Protein AF-A0A2G6GEL9-F1 (afdb_monomer_lite)

Structure (mmCIF, N/CA/C/O backbone):
data_AF-A0A2G6GEL9-F1
#
_entry.id   AF-A0A2G6GEL9-F1
#
loop_
_atom_site.group_PDB
_atom_site.id
_atom_site.type_symbol
_atom_site.label_atom_id
_atom_site.label_alt_id
_atom_site.label_comp_id
_atom_site.label_asym_id
_atom_site.label_entity_id
_atom_site.label_seq_id
_atom_site.pdbx_PDB_ins_code
_atom_site.Cartn_x
_atom_site.Cartn_y
_atom_site.Cartn_z
_atom_site.occupancy
_atom_site.B_iso_or_equiv
_atom_site.auth_seq_id
_atom_site.auth_comp_id
_atom_site.auth_asym_id
_atom_site.auth_atom_id
_atom_site.pdbx_PDB_model_num
ATOM 1 N N . MET A 1 1 ? 0.783 -5.030 4.599 1.00 90.50 1 MET A N 1
ATOM 2 C CA . MET A 1 1 ? 1.091 -6.292 3.904 1.00 90.50 1 MET A CA 1
ATOM 3 C C . MET A 1 1 ? 2.587 -6.559 4.008 1.00 90.50 1 MET A C 1
ATOM 5 O O . MET A 1 1 ? 3.362 -5.620 3.886 1.00 90.50 1 MET A O 1
ATOM 9 N N . HIS A 1 2 ? 3.000 -7.787 4.315 1.00 92.38 2 HIS A N 1
ATOM 10 C CA . HIS A 1 2 ? 4.405 -8.181 4.356 1.00 92.38 2 HIS A CA 1
ATOM 11 C C . HIS A 1 2 ? 4.860 -8.622 2.959 1.00 92.38 2 HIS A C 1
ATOM 13 O O . HIS A 1 2 ? 4.486 -9.697 2.484 1.00 92.38 2 HIS A O 1
ATOM 19 N N . HIS A 1 3 ? 5.639 -7.770 2.294 1.00 90.38 3 HIS A N 1
ATOM 20 C CA . HIS A 1 3 ? 6.020 -7.920 0.894 1.00 90.38 3 HIS A CA 1
ATOM 21 C C . HIS A 1 3 ? 7.171 -8.913 0.744 1.00 90.38 3 HIS A C 1
ATOM 23 O O . HIS A 1 3 ? 8.296 -8.650 1.168 1.00 90.38 3 HIS A O 1
ATOM 29 N N . LYS A 1 4 ? 6.933 -10.032 0.060 1.00 87.94 4 LYS A N 1
ATOM 30 C CA . LYS A 1 4 ? 7.842 -11.185 0.016 1.00 87.94 4 LYS A CA 1
ATOM 31 C C . LYS A 1 4 ? 9.230 -10.882 -0.530 1.00 87.94 4 LYS A C 1
ATOM 33 O O . LYS A 1 4 ? 10.222 -11.341 0.020 1.00 87.94 4 LYS A O 1
ATOM 38 N N . LYS A 1 5 ? 9.321 -10.113 -1.619 1.00 85.38 5 LYS A N 1
ATOM 39 C CA . LYS A 1 5 ? 10.616 -9.787 -2.254 1.00 85.38 5 LYS A CA 1
ATOM 40 C C . LYS A 1 5 ? 11.440 -8.788 -1.438 1.00 85.38 5 LYS A C 1
ATOM 42 O O . LYS A 1 5 ? 12.660 -8.779 -1.554 1.00 85.38 5 LYS A O 1
ATOM 47 N N . LEU A 1 6 ? 10.771 -7.908 -0.697 1.00 86.94 6 LEU A N 1
ATOM 48 C CA . LEU A 1 6 ? 11.419 -6.804 0.015 1.00 86.94 6 LEU A CA 1
ATOM 49 C C . LEU A 1 6 ? 11.636 -7.133 1.490 1.00 86.94 6 LEU A C 1
ATOM 51 O O . LEU A 1 6 ? 12.465 -6.476 2.108 1.00 86.94 6 LEU A O 1
ATOM 55 N N . ASP A 1 7 ? 10.916 -8.134 2.005 1.00 90.56 7 ASP A N 1
ATOM 56 C CA . ASP A 1 7 ? 10.889 -8.544 3.408 1.00 90.56 7 ASP A CA 1
ATOM 57 C C . ASP A 1 7 ? 10.554 -7.366 4.335 1.00 90.56 7 ASP A C 1
ATOM 59 O O . ASP A 1 7 ? 11.249 -7.058 5.301 1.00 90.56 7 ASP A O 1
ATOM 63 N N . LYS A 1 8 ? 9.513 -6.619 3.943 1.00 92.00 8 LYS A N 1
ATOM 64 C CA . LYS A 1 8 ? 9.096 -5.359 4.570 1.00 92.00 8 LYS A CA 1
ATOM 65 C C . LYS A 1 8 ? 7.589 -5.260 4.682 1.00 92.00 8 LYS A C 1
ATOM 67 O O . LYS A 1 8 ? 6.856 -5.776 3.839 1.00 92.00 8 LYS A O 1
ATOM 72 N N . TRP A 1 9 ? 7.128 -4.539 5.696 1.00 93.75 9 TRP A N 1
ATOM 73 C CA . TRP A 1 9 ? 5.719 -4.203 5.859 1.00 93.75 9 TRP A CA 1
ATOM 74 C C . TRP A 1 9 ? 5.384 -2.935 5.078 1.00 93.75 9 TRP A C 1
ATOM 76 O O . TRP A 1 9 ? 5.849 -1.850 5.411 1.00 93.75 9 TRP A O 1
ATOM 86 N N . LEU A 1 10 ? 4.560 -3.079 4.045 1.00 92.69 10 LEU A N 1
ATOM 87 C CA . LEU A 1 10 ? 4.178 -2.010 3.126 1.00 92.69 10 LEU A CA 1
ATOM 88 C C . LEU A 1 10 ? 2.654 -1.918 2.979 1.00 92.69 10 LEU A C 1
ATOM 90 O O . LEU A 1 10 ? 1.905 -2.834 3.342 1.00 92.69 10 LEU A O 1
ATOM 94 N N . GLN A 1 11 ? 2.198 -0.780 2.468 1.00 93.44 11 GLN A N 1
ATOM 95 C CA . GLN A 1 11 ? 0.849 -0.595 1.945 1.00 93.44 11 GLN A CA 1
ATOM 96 C C . GLN A 1 11 ? 0.642 -1.411 0.663 1.00 93.44 11 GLN A C 1
ATOM 98 O O . GLN A 1 11 ? 1.609 -1.838 0.037 1.00 93.44 11 GLN A O 1
ATOM 103 N N . PHE A 1 12 ? -0.619 -1.590 0.278 1.00 93.81 12 PHE A N 1
ATOM 104 C CA . PHE A 1 12 ? -0.974 -2.173 -1.013 1.00 93.81 12 PHE A CA 1
ATOM 105 C C . PHE A 1 12 ? -0.714 -1.191 -2.160 1.00 93.81 12 PHE A C 1
ATOM 107 O O . PHE A 1 12 ? -0.825 0.026 -1.962 1.00 93.81 12 PHE A O 1
ATOM 114 N N . GLY A 1 13 ? -0.413 -1.701 -3.352 1.00 92.75 13 GLY A N 1
ATOM 115 C CA . GLY A 1 13 ? -0.239 -0.873 -4.545 1.00 92.75 13 GLY A CA 1
ATOM 116 C C . GLY A 1 13 ? 0.692 -1.473 -5.593 1.00 92.75 13 GLY A C 1
ATOM 117 O O . GLY A 1 13 ? 1.341 -2.484 -5.371 1.00 92.75 13 GLY A O 1
ATOM 118 N N . GLY A 1 14 ? 0.800 -0.794 -6.734 1.00 90.75 14 GLY A N 1
ATOM 119 C CA . GLY A 1 14 ? 1.535 -1.312 -7.882 1.00 90.75 14 GLY A CA 1
ATOM 120 C C . GLY A 1 14 ? 1.676 -0.298 -9.013 1.00 90.75 14 GLY A C 1
ATOM 121 O O . GLY A 1 14 ? 1.331 0.881 -8.883 1.00 90.75 14 GLY A O 1
ATOM 122 N N . HIS A 1 15 ? 2.223 -0.755 -10.138 1.00 91.06 15 HIS A N 1
ATOM 123 C CA . HIS A 1 15 ? 2.438 0.089 -11.309 1.00 91.06 15 HIS A CA 1
ATOM 124 C C . HIS A 1 15 ? 1.121 0.443 -12.008 1.00 91.06 15 HIS A C 1
ATOM 126 O O . HIS A 1 15 ? 0.190 -0.351 -12.101 1.00 91.06 15 HIS A O 1
ATOM 132 N N . CYS A 1 16 ? 1.069 1.643 -12.586 1.00 93.19 16 CYS A N 1
ATOM 133 C CA . CYS A 1 16 ? -0.085 2.067 -13.379 1.00 93.19 16 CYS A CA 1
ATOM 134 C C . CYS A 1 16 ? -0.145 1.414 -14.768 1.00 93.19 16 CYS A C 1
ATOM 136 O O . CYS A 1 16 ? -1.204 1.443 -15.389 1.00 93.19 16 CYS A O 1
ATOM 138 N N . ASP A 1 17 ? 0.971 0.872 -15.272 1.00 90.12 17 ASP A N 1
ATOM 139 C CA . ASP A 1 17 ? 1.076 0.164 -16.558 1.00 90.12 17 ASP A CA 1
ATOM 140 C C . ASP A 1 17 ? 0.372 0.883 -17.731 1.00 90.12 17 ASP A C 1
ATOM 142 O O . ASP A 1 17 ? -0.334 0.289 -18.544 1.00 90.12 17 ASP A O 1
ATOM 146 N N . GLY A 1 18 ? 0.559 2.206 -17.810 1.00 91.06 18 GLY A N 1
ATOM 147 C CA . GLY A 1 18 ? -0.014 3.069 -18.852 1.00 91.06 18 GLY A CA 1
ATOM 148 C C . GLY A 1 18 ? -1.404 3.639 -18.543 1.00 91.06 18 GLY A C 1
ATOM 149 O O . GLY A 1 18 ? -1.903 4.463 -19.307 1.00 91.06 18 GLY A O 1
ATOM 150 N N . SER A 1 19 ? -2.025 3.261 -17.424 1.00 93.50 19 SER A N 1
ATOM 151 C CA . SER A 1 19 ? -3.265 3.879 -16.948 1.00 93.50 19 SER A CA 1
ATOM 152 C C . SER A 1 19 ? -3.012 5.266 -16.354 1.00 93.50 19 SER A C 1
ATOM 154 O O . SER A 1 19 ? -2.134 5.450 -15.516 1.00 93.50 19 SER A O 1
ATOM 156 N N . PHE A 1 20 ? -3.848 6.237 -16.726 1.00 92.88 20 PHE A N 1
ATOM 157 C CA . PHE A 1 20 ? -3.863 7.572 -16.113 1.00 92.88 20 PHE A CA 1
ATOM 158 C C . PHE A 1 20 ? -4.808 7.667 -14.905 1.00 92.88 20 PHE A C 1
ATOM 160 O O . PHE A 1 20 ? -4.830 8.680 -14.210 1.00 92.88 20 PHE A O 1
ATOM 167 N N . LYS A 1 21 ? -5.604 6.623 -14.646 1.00 93.56 21 LYS A N 1
ATOM 168 C CA . LYS A 1 21 ? -6.573 6.584 -13.546 1.00 93.56 21 LYS A CA 1
ATOM 169 C C . LYS A 1 21 ? -5.929 5.980 -12.303 1.00 93.56 21 LYS A C 1
ATOM 171 O O . LYS A 1 21 ? -6.163 4.823 -11.966 1.00 93.56 21 LYS A O 1
ATOM 176 N N . VAL A 1 22 ? -5.074 6.763 -11.653 1.00 94.50 22 VAL A N 1
ATOM 177 C CA . VAL A 1 22 ? -4.213 6.276 -10.562 1.00 94.50 22 VAL A CA 1
ATOM 178 C C . VAL A 1 22 ? -5.022 5.765 -9.363 1.00 94.50 22 VAL A C 1
ATOM 180 O O . VAL A 1 22 ? -4.647 4.767 -8.752 1.00 94.50 22 VAL A O 1
ATOM 183 N N . LEU A 1 23 ? -6.170 6.387 -9.066 1.00 94.88 23 LEU A N 1
ATOM 184 C CA . LEU A 1 23 ? -7.063 5.910 -8.009 1.00 94.88 23 LEU A CA 1
ATOM 185 C C . LEU A 1 23 ? -7.635 4.520 -8.329 1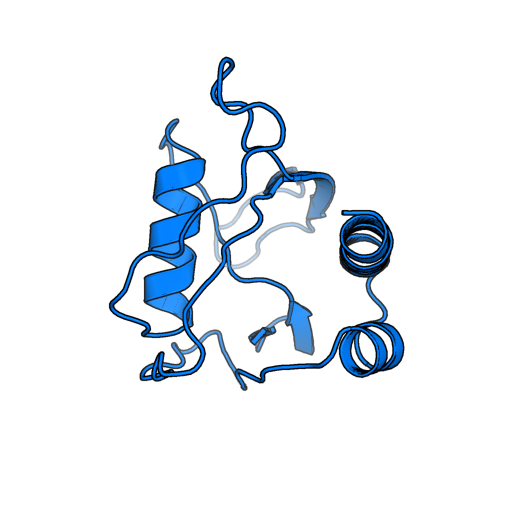.00 94.88 23 LEU A C 1
ATOM 187 O O . LEU A 1 23 ? -7.541 3.620 -7.497 1.00 94.88 23 LEU A O 1
ATOM 191 N N . ASP A 1 24 ? -8.157 4.323 -9.542 1.00 95.44 24 ASP A N 1
ATOM 192 C CA .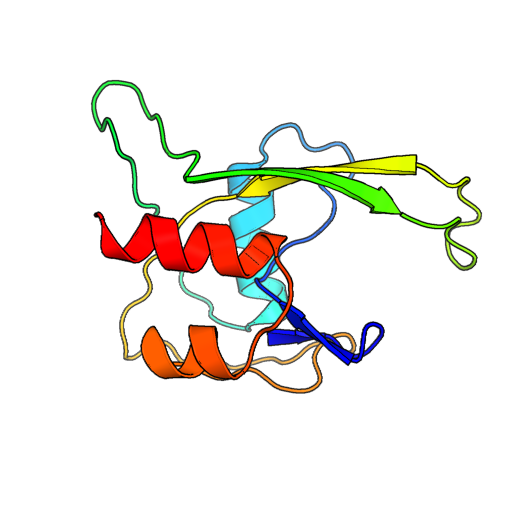 ASP A 1 24 ? -8.706 3.033 -9.985 1.00 95.44 24 ASP A CA 1
ATOM 193 C C . ASP A 1 24 ? -7.644 1.927 -9.921 1.00 95.44 24 ASP A C 1
ATOM 195 O O . ASP A 1 24 ? -7.932 0.818 -9.474 1.00 95.44 24 ASP A O 1
ATOM 199 N N . VAL A 1 25 ? -6.402 2.243 -10.312 1.00 96.38 25 VAL A N 1
ATOM 200 C CA . VAL A 1 25 ? -5.259 1.328 -10.169 1.00 96.38 25 VAL A CA 1
ATOM 201 C C . VAL A 1 25 ? -5.053 0.972 -8.700 1.00 96.38 25 VAL A C 1
ATOM 203 O O . VAL A 1 25 ? -5.004 -0.206 -8.375 1.00 96.38 25 VAL A O 1
ATOM 206 N N . SER A 1 26 ? -5.000 1.953 -7.795 1.00 95.81 26 SER A N 1
ATOM 207 C CA . SER A 1 26 ? -4.780 1.674 -6.369 1.00 95.81 26 SER A CA 1
ATOM 208 C C . SER A 1 26 ? -5.871 0.792 -5.745 1.00 95.81 26 SER A C 1
ATOM 210 O O . SER A 1 26 ? -5.564 -0.070 -4.923 1.00 95.81 26 SER A O 1
ATOM 212 N N . ILE A 1 27 ? -7.132 0.959 -6.165 1.00 96.00 27 ILE A N 1
ATOM 213 C CA . ILE A 1 27 ? -8.250 0.121 -5.714 1.00 96.00 27 ILE A CA 1
ATOM 214 C C . ILE A 1 27 ? -8.091 -1.300 -6.256 1.00 96.00 27 ILE A C 1
ATOM 216 O O . ILE A 1 27 ? -8.229 -2.250 -5.490 1.00 96.00 27 ILE A O 1
ATOM 220 N N . ARG A 1 28 ? -7.761 -1.451 -7.544 1.00 94.81 28 ARG A N 1
ATOM 221 C CA . ARG A 1 28 ? -7.512 -2.762 -8.153 1.00 94.81 28 ARG A CA 1
ATOM 222 C C . ARG A 1 28 ? -6.392 -3.508 -7.428 1.00 94.81 28 ARG A C 1
ATOM 224 O O . ARG A 1 28 ? -6.611 -4.637 -7.012 1.00 94.81 28 ARG A O 1
ATOM 231 N N . GLU A 1 29 ? -5.234 -2.877 -7.237 1.00 94.06 29 GLU A N 1
ATOM 232 C CA . GLU A 1 29 ? -4.083 -3.487 -6.551 1.00 94.06 29 GLU A CA 1
ATOM 233 C C . GLU A 1 29 ? -4.445 -3.893 -5.117 1.00 94.06 29 GLU A C 1
ATOM 235 O O . GLU A 1 29 ? -4.180 -5.017 -4.705 1.00 94.06 29 GLU A O 1
ATOM 240 N N . PHE A 1 30 ? -5.155 -3.031 -4.375 1.00 94.06 30 PHE A N 1
ATOM 241 C CA . PHE A 1 30 ? -5.685 -3.389 -3.058 1.00 94.06 30 PHE A CA 1
ATOM 242 C C . PHE A 1 30 ? -6.530 -4.668 -3.108 1.00 94.06 30 PHE A C 1
ATOM 244 O O . PHE A 1 30 ? -6.328 -5.561 -2.286 1.00 94.06 30 PHE A O 1
ATOM 251 N N . GLN A 1 31 ? -7.461 -4.781 -4.057 1.00 92.81 31 GLN A N 1
ATOM 252 C CA . GLN A 1 31 ? -8.318 -5.962 -4.184 1.00 92.81 31 GLN A CA 1
ATOM 253 C C . GLN A 1 31 ? -7.522 -7.206 -4.604 1.00 92.81 31 GLN A C 1
ATOM 255 O O . GLN A 1 31 ? -7.734 -8.283 -4.052 1.00 92.81 31 GLN A O 1
ATOM 260 N N . GLU A 1 32 ? -6.583 -7.072 -5.540 1.00 91.06 32 GLU A N 1
ATOM 261 C CA . GLU A 1 32 ? -5.762 -8.179 -6.040 1.00 91.06 32 GLU A CA 1
ATOM 262 C C . GLU A 1 32 ? -4.801 -8.730 -4.980 1.00 91.06 32 GLU A C 1
ATOM 264 O O . GLU A 1 32 ? -4.658 -9.953 -4.854 1.00 91.06 32 GLU A O 1
ATOM 269 N N . GLU A 1 33 ? -4.167 -7.846 -4.208 1.00 91.44 33 GLU A N 1
ATOM 270 C CA . GLU A 1 33 ? -3.187 -8.206 -3.185 1.00 91.44 33 GLU A CA 1
ATOM 271 C C . GLU A 1 33 ? -3.829 -8.668 -1.874 1.00 91.44 33 GLU A C 1
ATOM 273 O O . GLU A 1 33 ? -3.241 -9.509 -1.196 1.00 91.44 33 GLU A O 1
ATOM 278 N N . SER A 1 34 ? -5.005 -8.138 -1.506 1.00 91.50 34 SER A N 1
ATOM 279 C CA . SER A 1 34 ? -5.712 -8.507 -0.265 1.00 91.50 34 SER A CA 1
ATOM 280 C C . SER A 1 34 ? -6.782 -9.588 -0.433 1.00 91.50 34 SER A C 1
ATOM 282 O O . SER A 1 34 ? -7.177 -10.243 0.537 1.00 91.50 34 SER A O 1
ATOM 284 N N . GLY A 1 35 ? -7.312 -9.753 -1.645 1.00 91.06 35 GLY A N 1
ATOM 285 C CA . GLY A 1 35 ? -8.488 -10.582 -1.905 1.00 91.06 35 GLY A CA 1
ATOM 286 C C . GLY A 1 35 ? -9.785 -10.050 -1.290 1.00 91.06 35 GLY A C 1
ATOM 287 O O . GLY A 1 35 ? -10.741 -10.811 -1.158 1.00 91.06 35 GLY A O 1
ATOM 288 N N . ILE A 1 36 ? -9.829 -8.785 -0.863 1.00 92.00 36 ILE A N 1
ATOM 289 C CA . ILE A 1 36 ? -11.058 -8.158 -0.375 1.00 92.00 36 ILE A CA 1
ATOM 290 C C . ILE A 1 36 ? -11.896 -7.729 -1.586 1.00 92.00 36 ILE A C 1
ATOM 292 O O . ILE A 1 36 ? -11.586 -6.751 -2.260 1.00 92.00 36 ILE A O 1
ATOM 296 N N . ASP A 1 37 ? -13.019 -8.409 -1.827 1.00 86.81 37 ASP A N 1
ATOM 297 C CA . ASP A 1 37 ? -13.913 -8.146 -2.974 1.00 86.81 37 ASP A CA 1
ATOM 298 C C . ASP A 1 37 ? -14.751 -6.854 -2.845 1.00 86.81 37 ASP A C 1
ATOM 300 O O . ASP A 1 37 ? -15.617 -6.558 -3.670 1.00 86.81 37 ASP A O 1
ATOM 304 N N . ARG A 1 38 ? -14.506 -6.050 -1.807 1.00 90.38 38 ARG A N 1
ATOM 305 C CA . ARG A 1 38 ? -15.189 -4.779 -1.544 1.00 90.38 38 ARG A CA 1
ATOM 306 C C . ARG A 1 38 ? -14.228 -3.619 -1.791 1.00 90.38 38 ARG A C 1
ATOM 308 O O . ARG A 1 38 ? -13.157 -3.564 -1.194 1.00 90.38 38 ARG A O 1
ATOM 315 N N . ALA A 1 39 ? -14.634 -2.668 -2.630 1.00 92.88 39 ALA A N 1
ATOM 316 C CA . ALA A 1 39 ? -13.870 -1.440 -2.820 1.00 92.88 39 ALA A CA 1
ATOM 317 C C . ALA A 1 39 ? -13.804 -0.637 -1.503 1.00 92.88 39 ALA A C 1
ATOM 319 O O . ALA A 1 39 ? -14.829 -0.510 -0.820 1.00 92.88 39 ALA A O 1
ATOM 320 N N . PRO A 1 40 ? -12.635 -0.087 -1.135 1.00 95.50 40 PRO A N 1
ATOM 321 C CA . PRO A 1 40 ? -12.522 0.766 0.036 1.00 95.50 40 PRO A CA 1
ATOM 322 C C . PRO A 1 40 ? -13.236 2.099 -0.209 1.00 95.50 40 PRO A C 1
ATOM 324 O O . PRO A 1 40 ? -13.229 2.640 -1.317 1.00 95.50 40 PRO A O 1
ATOM 327 N N . GLN A 1 41 ? -13.812 2.671 0.844 1.00 95.06 41 GLN A N 1
ATOM 328 C CA . GLN A 1 41 ? -14.227 4.066 0.822 1.00 95.06 41 GLN A CA 1
ATOM 329 C C . GLN A 1 41 ? -12.976 4.944 0.849 1.00 95.06 41 GLN A C 1
ATOM 331 O O . GLN A 1 41 ? -12.152 4.831 1.753 1.00 95.06 41 GLN A O 1
ATOM 336 N N . ILE A 1 42 ? -12.843 5.844 -0.117 1.00 94.94 42 ILE A N 1
ATOM 337 C CA . ILE A 1 42 ? -11.689 6.737 -0.194 1.00 94.94 42 ILE A CA 1
ATOM 338 C C . ILE A 1 42 ? -11.953 7.988 0.642 1.00 94.94 42 ILE A C 1
ATOM 340 O O . ILE A 1 42 ? -12.981 8.651 0.489 1.00 94.94 42 ILE A O 1
ATOM 344 N N . TYR A 1 43 ? -11.027 8.304 1.544 1.00 92.75 43 TYR A N 1
ATOM 345 C CA . TYR A 1 43 ? -11.074 9.531 2.326 1.00 92.75 43 TYR A CA 1
ATOM 346 C C . TYR A 1 43 ? -10.634 10.725 1.471 1.00 92.75 43 TYR A C 1
ATOM 348 O O . TYR A 1 43 ? -9.551 10.714 0.884 1.00 92.75 43 TYR A O 1
ATOM 356 N N . CYS A 1 44 ? -11.451 11.778 1.451 1.00 91.06 44 CYS A N 1
ATOM 357 C CA . CYS A 1 44 ? -11.164 13.015 0.729 1.00 91.06 44 CYS A CA 1
ATOM 358 C C . CYS A 1 44 ? -11.203 14.195 1.702 1.00 91.06 44 CYS A C 1
ATOM 360 O O . CYS A 1 44 ? -12.190 14.380 2.419 1.00 91.06 44 CYS A O 1
ATOM 362 N N . PHE A 1 45 ? -10.127 14.987 1.720 1.00 83.06 45 PHE A N 1
ATOM 363 C CA . PHE A 1 45 ? -9.977 16.139 2.621 1.00 83.06 45 PHE A CA 1
ATOM 364 C C . PHE A 1 45 ? -10.937 17.268 2.259 1.00 83.06 45 PHE A C 1
ATOM 366 O O . PHE A 1 45 ? -11.434 17.978 3.129 1.00 83.06 45 PHE A O 1
ATOM 373 N N . ASP A 1 46 ? -11.192 17.418 0.962 1.00 81.06 46 ASP A N 1
ATOM 374 C CA . ASP A 1 46 ? -12.124 18.384 0.411 1.00 81.06 46 ASP A CA 1
ATOM 375 C C . ASP A 1 46 ? -13.086 17.640 -0.518 1.00 81.06 46 ASP A C 1
ATOM 377 O O . ASP A 1 46 ? -12.726 17.242 -1.629 1.00 81.06 46 ASP A O 1
ATOM 381 N N . LYS A 1 47 ? -14.306 17.414 -0.019 1.00 73.19 47 LYS A N 1
ATOM 382 C CA . LYS A 1 47 ? -15.376 16.730 -0.757 1.00 73.19 47 LYS A CA 1
ATOM 383 C C . LYS A 1 47 ? -15.894 17.553 -1.934 1.00 73.19 47 LYS A C 1
ATOM 385 O O . LYS A 1 47 ? -16.483 16.979 -2.841 1.00 73.19 47 LYS A O 1
ATOM 390 N N . GLU A 1 48 ? -15.698 18.870 -1.923 1.00 78.50 48 GLU A N 1
ATOM 391 C CA . GLU A 1 48 ? -16.152 19.747 -3.004 1.00 78.50 48 GLU A CA 1
ATOM 392 C C . GLU A 1 48 ? -15.156 19.769 -4.167 1.00 78.50 48 GLU A C 1
ATOM 394 O O . GLU A 1 48 ? -15.554 19.970 -5.313 1.00 78.50 48 GLU A O 1
ATOM 399 N N . LYS A 1 49 ? -13.866 19.539 -3.886 1.00 68.25 49 LYS A N 1
ATOM 400 C CA . LYS A 1 49 ? -12.788 19.560 -4.889 1.00 68.25 49 LYS A CA 1
ATOM 401 C C . LYS A 1 49 ? -12.317 18.184 -5.356 1.00 68.25 49 LYS A C 1
ATOM 403 O O . LYS A 1 49 ? -11.328 18.120 -6.081 1.00 68.25 49 LYS A O 1
ATOM 408 N N . ASP A 1 50 ? -12.981 17.112 -4.921 1.00 71.94 50 ASP A N 1
ATOM 409 C CA . ASP A 1 50 ? -12.585 15.722 -5.201 1.00 71.94 50 ASP A CA 1
ATOM 410 C C . ASP A 1 50 ? -11.092 15.469 -4.895 1.00 71.94 50 ASP A C 1
ATOM 412 O O . ASP A 1 50 ? -10.362 14.786 -5.617 1.00 71.94 50 ASP A O 1
ATOM 416 N N . PHE A 1 51 ? -10.590 16.098 -3.822 1.00 80.50 51 PHE A N 1
ATOM 417 C CA . PHE A 1 51 ? -9.178 16.019 -3.457 1.00 80.50 51 PHE A CA 1
ATOM 418 C C . PHE A 1 51 ? -8.949 14.875 -2.470 1.00 80.50 51 PHE A C 1
ATOM 420 O O . PHE A 1 51 ? -9.017 15.041 -1.246 1.00 80.50 51 PHE A O 1
ATOM 427 N N . CYS A 1 52 ? -8.677 13.699 -3.029 1.00 90.81 52 CYS A N 1
ATOM 428 C CA . CYS A 1 52 ? -8.538 12.451 -2.277 1.00 90.81 52 CYS A CA 1
ATOM 429 C C . CYS A 1 52 ? -7.084 11.963 -2.143 1.00 90.81 52 CYS A C 1
ATOM 431 O O . CYS A 1 52 ? -6.834 10.903 -1.570 1.00 90.81 52 CYS A O 1
ATOM 433 N N . ILE A 1 53 ? -6.107 12.729 -2.645 1.00 93.06 53 ILE A N 1
ATOM 434 C CA . ILE A 1 53 ? -4.686 12.390 -2.499 1.00 93.06 53 ILE A CA 1
ATOM 435 C C . ILE A 1 53 ? -4.291 12.547 -1.031 1.00 93.06 53 ILE A C 1
ATOM 437 O O . ILE A 1 53 ? -4.295 13.644 -0.468 1.00 93.06 53 ILE A O 1
ATOM 441 N N . PHE A 1 54 ? -3.921 11.428 -0.417 1.00 94.44 54 PHE A N 1
ATOM 442 C CA . PHE A 1 54 ? -3.470 11.383 0.961 1.00 94.44 54 PHE A CA 1
ATOM 443 C C . PHE A 1 54 ? -2.000 11.750 1.094 1.00 94.44 54 PHE A C 1
ATOM 445 O O . PHE A 1 54 ? -1.643 12.498 1.999 1.00 94.44 54 PHE A O 1
ATOM 452 N N . ASP A 1 55 ? -1.141 11.260 0.211 1.00 94.94 55 ASP A N 1
ATOM 453 C CA . ASP A 1 55 ? 0.296 11.504 0.286 1.00 94.94 55 ASP A CA 1
ATOM 454 C C . ASP A 1 55 ? 0.951 11.335 -1.092 1.00 94.94 55 ASP A C 1
ATOM 456 O O . ASP A 1 55 ? 0.407 10.665 -1.972 1.00 94.94 55 ASP A O 1
ATOM 460 N N . LEU A 1 56 ? 2.112 11.963 -1.274 1.00 94.81 56 LEU A N 1
ATOM 461 C CA . LEU A 1 56 ? 2.942 11.845 -2.473 1.00 94.81 56 LEU A CA 1
ATOM 462 C C . LEU A 1 56 ? 4.357 11.450 -2.060 1.00 94.81 56 LEU A C 1
ATOM 464 O O . LEU A 1 56 ? 4.938 12.094 -1.182 1.00 94.81 56 LEU A O 1
ATOM 468 N N . ASP A 1 57 ? 4.916 10.414 -2.682 1.00 95.25 57 ASP A N 1
ATOM 469 C CA . ASP A 1 57 ? 6.282 9.930 -2.445 1.00 95.25 57 ASP A CA 1
ATOM 470 C C . ASP A 1 57 ? 7.078 9.851 -3.734 1.00 95.25 57 ASP A C 1
ATOM 472 O O . ASP A 1 57 ? 6.543 9.502 -4.782 1.00 95.25 57 ASP A O 1
ATOM 476 N N . ILE A 1 58 ? 8.370 10.152 -3.641 1.00 95.44 58 ILE A N 1
ATOM 477 C CA . ILE A 1 58 ? 9.306 9.945 -4.740 1.00 95.44 58 ILE A CA 1
ATOM 478 C C . ILE A 1 58 ? 10.512 9.218 -4.174 1.00 95.44 58 ILE A C 1
ATOM 480 O O . ILE A 1 58 ? 11.173 9.732 -3.272 1.00 95.44 58 ILE A O 1
ATOM 484 N N . HIS A 1 59 ? 10.819 8.047 -4.719 1.00 91.88 59 HIS A N 1
ATOM 485 C CA . HIS A 1 59 ? 11.964 7.257 -4.283 1.00 91.88 59 HIS A CA 1
ATOM 486 C C . HIS A 1 59 ? 12.642 6.559 -5.462 1.00 91.88 59 HIS A C 1
ATOM 488 O O . HIS A 1 59 ? 12.049 6.343 -6.518 1.00 91.88 59 HIS A O 1
ATOM 494 N N . ASP A 1 60 ? 13.924 6.250 -5.294 1.00 92.56 60 ASP A N 1
ATOM 495 C CA . ASP A 1 60 ? 14.717 5.552 -6.301 1.00 92.56 60 ASP A CA 1
ATOM 496 C C . ASP A 1 60 ? 14.480 4.043 -6.228 1.00 92.56 60 ASP A C 1
ATOM 498 O O . ASP A 1 60 ? 14.539 3.446 -5.150 1.00 92.56 60 ASP A O 1
ATOM 502 N N . LEU A 1 61 ? 14.272 3.424 -7.388 1.00 87.00 61 LEU A N 1
ATOM 503 C CA . LEU A 1 61 ? 14.354 1.984 -7.552 1.00 87.00 61 LEU A CA 1
ATOM 504 C C . LEU A 1 61 ? 15.654 1.581 -8.250 1.00 87.00 61 LEU A C 1
ATOM 506 O O . LEU A 1 61 ? 16.070 2.214 -9.230 1.00 87.00 61 LEU A O 1
ATOM 510 N N . PRO A 1 62 ? 16.288 0.490 -7.783 1.00 88.50 62 PRO A N 1
ATOM 511 C CA . PRO A 1 62 ? 17.401 -0.104 -8.499 1.00 88.50 62 PRO A CA 1
ATOM 512 C C . PRO A 1 62 ? 16.928 -0.662 -9.854 1.00 88.50 62 PRO A C 1
ATOM 514 O O . PRO A 1 62 ? 15.726 -0.841 -10.066 1.00 88.50 62 PRO A O 1
ATOM 517 N N . PRO A 1 63 ? 17.860 -0.978 -10.770 1.00 87.12 63 PRO A N 1
ATOM 518 C CA . PRO A 1 63 ? 17.519 -1.619 -12.034 1.00 87.12 63 PRO A CA 1
ATOM 519 C C . PRO A 1 63 ? 16.690 -2.888 -11.815 1.00 87.12 63 PRO A C 1
ATOM 521 O O . PRO A 1 63 ? 17.020 -3.722 -10.964 1.00 87.12 63 PRO A O 1
ATOM 524 N N . ASP A 1 64 ? 15.625 -3.047 -12.598 1.00 80.81 64 ASP A N 1
ATOM 525 C CA . ASP A 1 64 ? 14.808 -4.253 -12.548 1.00 80.81 64 ASP A CA 1
ATOM 526 C C . ASP A 1 64 ? 15.453 -5.333 -13.417 1.00 80.81 64 ASP A C 1
ATOM 528 O O . ASP A 1 64 ? 15.385 -5.298 -14.646 1.00 80.81 64 ASP A O 1
ATOM 532 N N . THR A 1 65 ? 16.064 -6.320 -12.767 1.00 74.88 65 THR A N 1
ATOM 533 C CA . THR A 1 65 ? 16.702 -7.458 -13.435 1.00 74.88 65 THR A CA 1
ATOM 534 C C . THR A 1 65 ? 15.707 -8.401 -14.114 1.00 74.88 65 THR A C 1
ATOM 536 O O . THR A 1 65 ? 16.095 -9.105 -15.041 1.00 74.88 65 THR A O 1
ATOM 539 N N . LYS A 1 66 ? 14.430 -8.420 -13.702 1.00 75.50 66 LYS A N 1
ATOM 540 C CA . LYS A 1 66 ? 13.381 -9.244 -14.328 1.00 75.50 66 LYS A CA 1
ATOM 541 C C . LYS A 1 66 ? 12.769 -8.557 -15.544 1.00 75.50 66 LYS A C 1
ATOM 543 O O . LYS A 1 66 ? 12.533 -9.211 -16.553 1.00 75.50 66 LYS A O 1
ATOM 548 N N . ARG A 1 67 ? 12.506 -7.250 -15.447 1.00 73.69 67 ARG A N 1
ATOM 549 C CA . ARG A 1 67 ? 11.919 -6.447 -16.539 1.00 73.69 67 ARG A CA 1
ATOM 550 C C . ARG A 1 67 ? 12.972 -5.798 -17.449 1.00 73.69 67 ARG A C 1
ATOM 552 O O . ARG A 1 67 ? 12.611 -5.106 -18.393 1.00 73.69 67 ARG A O 1
ATOM 559 N N . ASN A 1 68 ? 14.258 -6.040 -17.178 1.00 77.50 68 ASN A N 1
ATOM 560 C CA . ASN A 1 68 ? 15.415 -5.474 -17.877 1.00 77.50 68 ASN A CA 1
ATOM 561 C C . ASN A 1 68 ? 15.358 -3.937 -17.995 1.00 77.50 68 ASN A C 1
ATOM 563 O O . ASN A 1 68 ? 15.653 -3.361 -19.043 1.00 77.50 68 ASN A O 1
ATOM 567 N N . GLY A 1 69 ? 14.924 -3.280 -16.916 1.00 83.19 69 GLY A N 1
ATOM 568 C CA . GLY A 1 69 ? 14.749 -1.830 -16.848 1.00 83.19 69 GLY A CA 1
ATOM 569 C C . GLY A 1 69 ? 15.907 -1.140 -16.117 1.00 83.19 69 GLY A C 1
ATOM 570 O O . GLY A 1 69 ? 16.447 -1.716 -15.167 1.00 83.19 69 GLY A O 1
ATOM 571 N N . PRO A 1 70 ? 16.296 0.089 -16.509 1.00 91.19 70 PRO A N 1
ATOM 572 C CA . PRO A 1 70 ? 17.310 0.853 -15.787 1.00 91.19 70 PRO A CA 1
ATOM 573 C C . PRO A 1 70 ? 16.820 1.250 -14.388 1.00 91.19 70 PRO A C 1
ATOM 575 O O . PRO A 1 70 ? 15.625 1.191 -14.086 1.00 91.19 70 PRO A O 1
ATOM 578 N N . ALA A 1 71 ? 17.747 1.700 -13.540 1.00 92.62 71 ALA A N 1
ATOM 579 C CA . ALA A 1 71 ? 17.377 2.413 -12.320 1.00 92.62 71 ALA A CA 1
ATOM 580 C C . ALA A 1 71 ? 16.505 3.622 -12.686 1.00 92.62 71 ALA A C 1
ATOM 582 O O . ALA A 1 71 ? 16.784 4.324 -13.662 1.00 92.62 71 ALA A O 1
ATOM 583 N N . HIS A 1 72 ? 15.447 3.853 -11.923 1.00 92.25 72 HIS A N 1
ATOM 584 C CA . HIS A 1 72 ? 14.480 4.909 -12.198 1.00 92.25 72 HIS A CA 1
ATOM 585 C C . HIS A 1 72 ? 13.799 5.352 -10.906 1.00 92.25 72 HIS A C 1
ATOM 587 O O . HIS A 1 72 ? 13.976 4.740 -9.855 1.00 92.25 72 HIS A O 1
ATOM 593 N N . LYS A 1 73 ? 13.030 6.439 -10.979 1.00 93.62 73 LYS A N 1
ATOM 594 C CA . LYS A 1 73 ? 12.249 6.933 -9.845 1.00 93.62 73 LYS A CA 1
ATOM 595 C C . LYS A 1 73 ? 10.826 6.418 -9.914 1.00 93.62 73 LYS A C 1
ATOM 597 O O . LYS A 1 73 ? 10.201 6.458 -10.973 1.00 93.62 73 LYS A O 1
ATOM 602 N N . HIS A 1 74 ? 10.322 6.004 -8.767 1.00 93.06 74 HIS A N 1
ATOM 603 C CA . HIS A 1 74 ? 8.905 5.814 -8.536 1.00 93.06 74 HIS A CA 1
ATOM 604 C C . HIS A 1 74 ? 8.286 7.111 -8.035 1.00 93.06 74 HIS A C 1
ATOM 606 O O . HIS A 1 74 ? 8.888 7.829 -7.237 1.00 93.06 74 HIS A O 1
ATOM 612 N N . PHE A 1 75 ? 7.093 7.403 -8.545 1.00 95.00 75 PHE A N 1
ATOM 613 C CA . PHE A 1 75 ? 6.252 8.513 -8.123 1.00 95.00 75 PHE A CA 1
ATOM 614 C C . PHE A 1 75 ? 4.962 7.911 -7.578 1.00 95.00 75 PHE A C 1
ATOM 616 O O . PHE A 1 75 ? 4.067 7.554 -8.346 1.00 95.00 75 PHE A O 1
ATOM 623 N N . ASP A 1 76 ? 4.873 7.779 -6.261 1.00 95.12 76 ASP A N 1
ATOM 624 C CA . ASP A 1 76 ? 3.712 7.172 -5.630 1.00 95.12 76 ASP A CA 1
ATOM 625 C C . ASP A 1 76 ? 2.670 8.245 -5.339 1.00 95.12 76 ASP A C 1
ATOM 627 O O . ASP A 1 76 ? 2.925 9.201 -4.600 1.00 95.12 76 ASP A O 1
ATOM 631 N N . MET A 1 77 ? 1.463 8.031 -5.854 1.00 95.75 77 MET A N 1
ATOM 632 C CA . MET A 1 77 ? 0.271 8.738 -5.410 1.00 95.75 77 MET A CA 1
ATOM 633 C C . MET A 1 77 ? -0.510 7.834 -4.472 1.00 95.75 77 MET A C 1
ATOM 635 O O . MET A 1 77 ? -0.913 6.736 -4.852 1.00 95.75 77 MET A O 1
ATOM 639 N N . ARG A 1 78 ? -0.690 8.280 -3.231 1.00 95.75 78 ARG A N 1
ATOM 640 C CA . ARG A 1 78 ? -1.225 7.442 -2.160 1.00 95.75 78 ARG A CA 1
ATOM 641 C C . ARG A 1 78 ? -2.577 7.952 -1.714 1.00 95.75 78 ARG A C 1
ATOM 643 O O . ARG A 1 78 ? -2.784 9.157 -1.574 1.00 95.75 78 ARG A O 1
ATOM 650 N N . PHE A 1 79 ? -3.470 7.012 -1.445 1.00 95.88 79 PHE A N 1
ATOM 651 C CA . PHE A 1 79 ? -4.848 7.261 -1.046 1.00 95.88 79 PHE A CA 1
ATOM 652 C C . PHE A 1 79 ? -5.113 6.595 0.301 1.00 95.88 79 PHE A C 1
ATOM 654 O O . PHE A 1 79 ? -4.533 5.555 0.614 1.00 95.88 79 PHE A O 1
ATOM 661 N N . LEU A 1 80 ? -5.988 7.199 1.102 1.00 95.81 80 LEU A N 1
ATOM 662 C CA . LEU A 1 80 ? -6.432 6.619 2.364 1.00 95.81 80 LEU A CA 1
ATOM 663 C C . LEU A 1 80 ? -7.752 5.884 2.128 1.00 95.81 80 LEU A C 1
ATOM 665 O O . LEU A 1 80 ? -8.796 6.511 1.954 1.00 95.81 80 LEU A O 1
ATOM 669 N N . GLY A 1 81 ? -7.678 4.555 2.094 1.00 95.50 81 GLY A N 1
ATOM 670 C CA . GLY A 1 81 ? -8.836 3.675 1.981 1.00 95.50 81 GLY A CA 1
ATOM 671 C C . GLY A 1 81 ? -9.359 3.249 3.351 1.00 95.50 81 GLY A C 1
ATOM 672 O O . GLY A 1 81 ? -8.586 2.885 4.234 1.00 95.50 81 GLY A O 1
ATOM 673 N N . ILE A 1 82 ? -10.678 3.272 3.510 1.00 94.75 82 ILE A N 1
ATOM 674 C CA . ILE A 1 82 ? -11.400 2.825 4.699 1.00 94.75 82 ILE A CA 1
ATOM 675 C C . ILE A 1 82 ? -12.222 1.604 4.299 1.00 94.75 82 ILE A C 1
ATOM 677 O O . ILE A 1 82 ? -13.008 1.654 3.351 1.00 94.75 82 ILE A O 1
ATOM 681 N N . ILE A 1 83 ? -12.045 0.505 5.023 1.00 94.81 83 ILE A N 1
ATOM 682 C CA . ILE A 1 83 ? -12.800 -0.728 4.818 1.00 94.81 83 ILE A CA 1
ATOM 683 C C . ILE A 1 83 ? -13.519 -1.094 6.122 1.00 94.81 83 ILE A C 1
ATOM 685 O O . ILE A 1 83 ? -12.972 -0.847 7.199 1.00 94.81 83 ILE A O 1
ATOM 689 N N . PRO A 1 84 ? -14.739 -1.652 6.064 1.00 92.06 84 PRO A N 1
ATOM 690 C CA . PRO A 1 84 ? -15.406 -2.150 7.261 1.00 92.06 84 PRO A CA 1
ATOM 691 C C . PRO A 1 84 ? -14.620 -3.284 7.933 1.00 92.06 84 PRO A C 1
ATOM 693 O O . PRO A 1 84 ? -13.967 -4.075 7.254 1.00 92.06 84 PRO A O 1
ATOM 696 N N . GLU A 1 85 ? -14.727 -3.390 9.257 1.00 90.88 85 GLU A N 1
ATOM 697 C CA . GLU A 1 85 ? -14.002 -4.391 10.059 1.00 90.88 85 GLU A CA 1
ATOM 698 C C . GLU A 1 85 ? -14.361 -5.843 9.703 1.00 90.88 85 GLU A C 1
ATOM 700 O O . GLU A 1 85 ? -13.573 -6.753 9.944 1.00 90.88 85 GLU A O 1
ATOM 705 N N . ASP A 1 86 ? -15.535 -6.065 9.104 1.00 90.50 86 ASP A N 1
ATOM 706 C CA . ASP A 1 86 ? -16.007 -7.380 8.662 1.00 90.50 86 ASP A CA 1
ATOM 707 C C . ASP A 1 86 ? -15.415 -7.833 7.315 1.00 90.50 86 ASP A C 1
ATOM 709 O O . ASP A 1 86 ? -15.748 -8.914 6.823 1.00 90.50 86 ASP A O 1
ATOM 713 N N . ALA A 1 87 ? -14.549 -7.023 6.697 1.00 89.50 87 ALA A N 1
ATOM 714 C CA . ALA A 1 87 ? -13.916 -7.362 5.434 1.00 89.50 87 ALA A CA 1
ATOM 715 C C . ALA A 1 87 ? -12.941 -8.536 5.595 1.00 89.50 87 ALA A C 1
ATOM 717 O O . ALA A 1 87 ? -11.949 -8.470 6.322 1.00 89.50 87 ALA A O 1
ATOM 718 N N . LEU A 1 88 ? -13.222 -9.613 4.864 1.00 87.31 88 LEU A N 1
ATOM 719 C CA . LEU A 1 88 ? -12.425 -10.830 4.890 1.00 87.31 88 LEU A CA 1
ATOM 720 C C . LEU A 1 88 ? -11.272 -10.742 3.889 1.00 87.31 88 LEU A C 1
ATOM 722 O O . LEU A 1 88 ? -11.480 -10.521 2.697 1.00 87.31 88 LEU A O 1
ATOM 726 N N . ILE A 1 89 ? -10.058 -10.949 4.392 1.00 87.94 89 ILE A N 1
ATOM 727 C CA . ILE A 1 89 ? -8.851 -11.114 3.583 1.00 87.94 89 ILE A CA 1
ATOM 728 C C . ILE A 1 89 ? -8.866 -12.540 3.030 1.00 87.94 89 ILE A C 1
ATOM 730 O O . ILE A 1 89 ? -8.689 -13.498 3.782 1.00 87.94 89 ILE A O 1
ATOM 734 N N . ASN A 1 90 ? -9.086 -12.679 1.723 1.00 80.38 90 ASN A N 1
ATOM 735 C CA . ASN A 1 90 ? -9.307 -13.985 1.091 1.00 80.38 90 ASN A CA 1
ATOM 736 C C . ASN A 1 90 ? -8.166 -14.429 0.173 1.00 80.38 90 ASN A C 1
ATOM 738 O O . ASN A 1 90 ? -8.202 -15.542 -0.354 1.00 80.38 90 ASN A O 1
ATOM 742 N N . LYS A 1 91 ? -7.158 -13.580 -0.054 1.00 69.50 91 LYS A N 1
ATOM 743 C CA . LYS A 1 91 ? -6.067 -13.902 -0.970 1.00 69.50 91 LYS A CA 1
ATOM 744 C C . LYS A 1 91 ? -4.786 -13.196 -0.558 1.00 69.50 91 LYS A C 1
ATOM 746 O O . LYS A 1 91 ? -4.759 -11.983 -0.433 1.00 69.50 91 LYS A O 1
ATOM 751 N N . CYS A 1 92 ? -3.723 -13.978 -0.427 1.00 66.31 92 CYS A N 1
ATOM 752 C CA . CYS A 1 92 ? -2.357 -13.498 -0.570 1.00 66.31 92 CYS A CA 1
ATOM 753 C C . CYS A 1 92 ? -1.879 -14.028 -1.925 1.00 66.31 92 CYS A C 1
ATOM 755 O O . CYS A 1 92 ? -1.924 -15.239 -2.159 1.00 66.31 92 CYS A O 1
ATOM 757 N N . ASN A 1 93 ? -1.502 -13.148 -2.850 1.00 74.38 93 ASN A N 1
ATOM 758 C CA . ASN A 1 93 ? -0.851 -13.580 -4.088 1.00 74.38 93 ASN A CA 1
ATOM 759 C C . ASN A 1 93 ? 0.598 -14.041 -3.787 1.00 74.38 93 ASN A C 1
ATOM 761 O O . ASN A 1 93 ? 1.050 -14.020 -2.641 1.00 74.38 93 ASN A O 1
ATOM 765 N N . GLU A 1 94 ? 1.351 -14.464 -4.805 1.00 79.69 94 GLU A N 1
ATOM 766 C C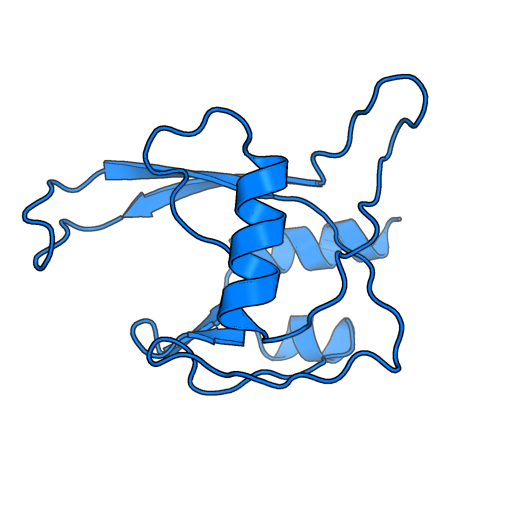A . GLU A 1 94 ? 2.728 -14.947 -4.609 1.00 79.69 94 GLU A CA 1
ATOM 767 C C . GLU A 1 94 ? 3.702 -13.886 -4.068 1.00 79.69 94 GLU A C 1
ATOM 769 O O . GLU A 1 94 ? 4.795 -14.246 -3.619 1.00 79.69 94 GLU A O 1
ATOM 774 N N . GLU A 1 95 ? 3.326 -12.606 -4.112 1.00 80.50 95 GLU A N 1
ATOM 775 C CA . GLU A 1 95 ? 4.122 -11.453 -3.685 1.00 80.50 95 GLU A CA 1
ATOM 776 C C . GLU A 1 95 ? 3.909 -11.106 -2.204 1.00 80.50 95 GLU A C 1
ATOM 778 O O . GLU A 1 95 ? 4.710 -10.374 -1.619 1.00 80.50 95 GLU A O 1
ATOM 783 N N . VAL A 1 96 ? 2.895 -11.698 -1.568 1.00 86.56 96 VAL A N 1
ATOM 784 C CA . VAL A 1 96 ? 2.501 -11.419 -0.187 1.00 86.56 96 VAL A CA 1
ATOM 785 C C . VAL A 1 96 ? 2.844 -12.594 0.732 1.00 86.56 96 VAL A C 1
ATOM 787 O O . VAL A 1 96 ? 2.343 -13.702 0.562 1.00 86.56 96 VAL A O 1
ATOM 790 N N . ASN A 1 97 ? 3.666 -12.346 1.753 1.00 88.25 97 ASN A N 1
ATOM 791 C CA . ASN A 1 97 ? 3.925 -13.321 2.819 1.00 88.25 97 ASN A CA 1
ATOM 792 C C . ASN A 1 97 ? 2.783 -13.359 3.843 1.00 88.25 97 ASN A C 1
ATOM 794 O O . ASN A 1 97 ? 2.378 -14.429 4.288 1.00 88.25 97 ASN A O 1
ATOM 798 N N . GLU A 1 98 ? 2.294 -12.186 4.248 1.00 90.94 98 GLU A N 1
ATOM 799 C CA . GLU A 1 98 ? 1.298 -12.040 5.311 1.00 90.94 98 GLU A CA 1
ATOM 800 C C . GLU A 1 98 ? 0.524 -10.727 5.145 1.00 90.94 98 GLU A C 1
ATOM 802 O O . GLU A 1 98 ? 1.069 -9.708 4.712 1.00 90.94 98 GLU A O 1
ATOM 807 N N . ILE A 1 99 ? -0.746 -10.718 5.542 1.00 91.69 99 ILE A N 1
ATOM 808 C CA . ILE A 1 99 ? -1.534 -9.495 5.699 1.00 91.69 99 ILE A CA 1
ATOM 809 C C . ILE A 1 99 ? -2.016 -9.438 7.136 1.00 91.69 99 ILE A C 1
ATOM 811 O O . ILE A 1 99 ? -2.551 -10.408 7.665 1.00 91.69 99 ILE A O 1
ATOM 815 N N . LYS A 1 100 ? -1.824 -8.278 7.758 1.00 91.38 100 LYS A N 1
ATOM 816 C CA . LYS A 1 100 ? -2.162 -8.050 9.152 1.00 91.38 100 LYS A CA 1
ATOM 817 C C . LYS A 1 100 ? -2.729 -6.651 9.330 1.00 91.38 100 LYS A C 1
ATOM 819 O O . LYS A 1 100 ? -2.209 -5.689 8.762 1.00 91.38 100 LYS A O 1
ATOM 824 N N . TRP A 1 101 ? -3.777 -6.568 10.140 1.00 92.00 101 TRP A N 1
ATOM 825 C CA . TRP A 1 101 ? -4.279 -5.319 10.695 1.00 92.00 101 TRP A CA 1
ATOM 826 C C . TRP A 1 101 ? -3.424 -4.915 11.894 1.00 92.00 101 TRP A C 1
ATOM 828 O O . TRP A 1 101 ? -3.117 -5.746 12.748 1.00 92.00 101 TRP A 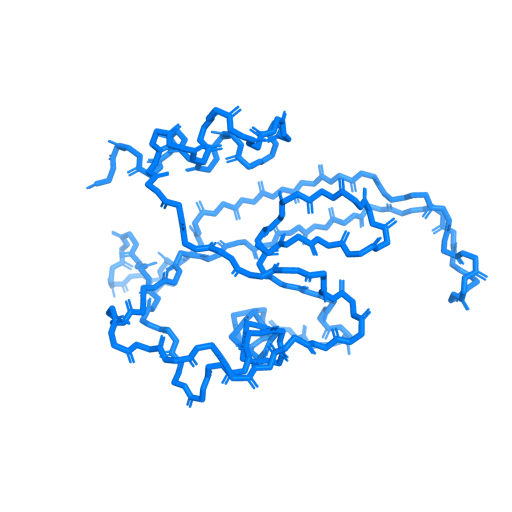O 1
ATOM 838 N N . PHE A 1 102 ? -3.044 -3.644 11.946 1.00 93.44 102 PHE A N 1
ATOM 839 C CA . PHE A 1 102 ? -2.281 -3.062 13.045 1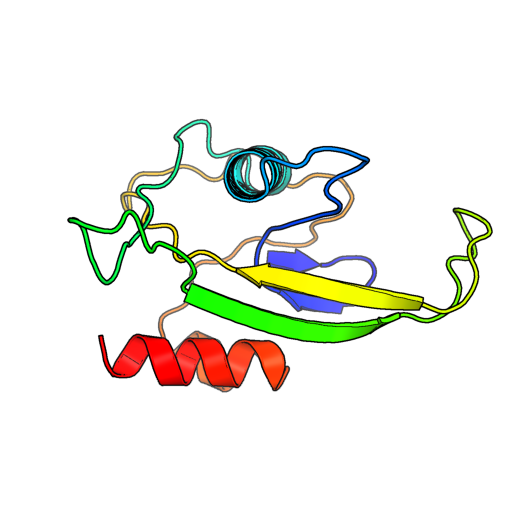.00 93.44 102 PHE A CA 1
ATOM 840 C C . PHE A 1 102 ? -3.062 -1.899 13.642 1.00 93.44 102 PHE A C 1
ATOM 842 O O . PHE A 1 102 ? -3.680 -1.129 12.900 1.00 93.44 102 PHE A O 1
ATOM 849 N N . THR A 1 103 ? -2.962 -1.703 14.958 1.00 94.44 103 THR A N 1
ATOM 850 C CA . THR A 1 103 ? -3.267 -0.379 15.519 1.00 94.44 103 THR A CA 1
ATOM 851 C C . THR A 1 103 ? -2.240 0.647 15.027 1.00 94.44 103 THR A C 1
ATOM 853 O O . THR A 1 103 ? -1.154 0.294 14.553 1.00 94.44 103 THR A O 1
ATOM 856 N N . LEU A 1 104 ? -2.543 1.943 15.161 1.00 93.06 104 LEU A N 1
ATOM 857 C CA . LEU A 1 104 ? -1.579 2.987 14.803 1.00 93.06 104 LEU A CA 1
ATOM 858 C C . LEU A 1 104 ? -0.297 2.896 15.641 1.00 93.06 104 LEU A C 1
ATOM 860 O O . LEU A 1 104 ? 0.787 3.123 15.103 1.00 93.06 104 LEU A O 1
ATOM 864 N N . GLU A 1 105 ? -0.386 2.556 16.933 1.00 94.38 105 GLU A N 1
ATOM 865 C CA . GLU A 1 105 ? 0.812 2.358 17.758 1.00 94.38 105 GLU A CA 1
ATOM 866 C C . GLU A 1 105 ? 1.615 1.136 17.314 1.00 94.38 105 GLU A C 1
ATOM 868 O O . GLU A 1 105 ? 2.844 1.206 17.224 1.00 94.38 105 GLU A O 1
ATOM 873 N N . GLU A 1 106 ? 0.943 0.021 17.014 1.00 95.94 106 GLU A N 1
ATOM 874 C CA . GLU A 1 106 ? 1.619 -1.183 16.542 1.00 95.94 106 GLU A CA 1
ATOM 875 C C . GLU A 1 106 ? 2.326 -0.928 15.211 1.00 95.94 106 GLU A C 1
ATOM 877 O O . GLU A 1 106 ? 3.507 -1.256 15.089 1.00 95.94 106 GLU A O 1
ATOM 882 N N . ALA A 1 107 ? 1.651 -0.299 14.247 1.00 94.88 107 ALA A N 1
ATOM 883 C CA . ALA A 1 107 ? 2.231 0.036 12.951 1.00 94.88 107 ALA A CA 1
ATOM 884 C C . ALA A 1 107 ? 3.463 0.937 13.111 1.00 94.88 107 ALA A C 1
ATOM 886 O O . ALA A 1 107 ? 4.509 0.664 12.525 1.00 94.88 107 ALA A O 1
ATOM 887 N N . GLN A 1 108 ? 3.382 1.963 13.966 1.00 93.81 108 GLN A N 1
ATOM 888 C CA . GLN A 1 108 ? 4.509 2.863 14.216 1.00 93.81 108 GLN A CA 1
ATOM 889 C C . GLN A 1 108 ? 5.716 2.167 14.846 1.00 93.81 108 GLN A C 1
ATOM 891 O O . GLN A 1 108 ? 6.847 2.588 14.614 1.00 93.81 108 GLN A O 1
ATOM 896 N N . LYS A 1 109 ? 5.489 1.122 15.645 1.00 93.56 109 LYS A N 1
ATOM 897 C CA . LYS A 1 109 ? 6.557 0.347 16.280 1.00 93.56 109 LYS A CA 1
ATOM 898 C C . LYS A 1 109 ? 7.174 -0.688 15.336 1.00 93.56 109 LYS A C 1
ATOM 900 O O . LYS A 1 109 ? 8.377 -0.920 15.406 1.00 93.56 109 LYS A O 1
ATOM 905 N N . HIS A 1 110 ? 6.366 -1.333 14.496 1.00 92.62 110 HIS A N 1
ATOM 906 C CA . HIS A 1 110 ? 6.808 -2.470 13.681 1.00 92.62 110 HIS A CA 1
ATOM 907 C C . HIS A 1 110 ? 7.354 -2.067 12.308 1.00 92.62 110 HIS A C 1
ATOM 909 O O . HIS A 1 110 ? 8.251 -2.734 11.805 1.00 92.62 110 HIS A O 1
ATOM 915 N N . ILE A 1 111 ? 6.844 -0.989 11.713 1.00 94.06 111 ILE A N 1
ATOM 916 C CA . ILE A 1 111 ? 7.224 -0.536 10.369 1.00 94.06 111 ILE A CA 1
ATOM 917 C C . ILE A 1 111 ? 8.285 0.554 10.525 1.00 94.06 111 ILE A C 1
ATOM 919 O O . ILE A 1 111 ? 8.032 1.529 11.213 1.00 94.06 111 ILE A O 1
ATOM 923 N N . GLN A 1 112 ? 9.473 0.425 9.941 1.00 90.88 112 GLN A N 1
ATOM 924 C CA . GLN A 1 112 ? 10.587 1.379 10.143 1.00 90.88 112 GLN A CA 1
ATOM 925 C C . GLN A 1 112 ? 10.836 2.284 8.929 1.00 90.88 112 GLN A C 1
ATOM 927 O O . GLN A 1 112 ? 11.654 3.200 8.956 1.00 90.88 112 GLN A O 1
ATOM 932 N N . GLU A 1 113 ? 10.102 2.048 7.855 1.00 92.62 113 GLU A N 1
ATOM 933 C CA . GLU A 1 113 ? 10.171 2.743 6.590 1.00 92.62 113 GLU A CA 1
ATOM 934 C C . GLU A 1 113 ? 9.689 4.185 6.776 1.00 92.62 113 GLU A C 1
ATOM 936 O O . GLU A 1 113 ? 8.508 4.428 7.038 1.00 92.62 113 GLU A O 1
ATOM 941 N N . GLU A 1 114 ? 10.586 5.162 6.604 1.00 93.00 114 GLU A N 1
ATOM 942 C CA . GLU A 1 114 ? 10.272 6.588 6.799 1.00 93.00 114 GLU A CA 1
ATOM 943 C C . GLU A 1 114 ? 9.057 7.042 5.981 1.00 93.00 114 GLU A C 1
ATOM 945 O O . GLU A 1 114 ? 8.206 7.795 6.465 1.00 93.00 114 GLU A O 1
ATOM 950 N N . SER A 1 115 ? 8.947 6.517 4.758 1.00 92.88 115 SER A N 1
ATOM 951 C CA . SER A 1 115 ? 7.846 6.790 3.837 1.00 92.88 115 SER A CA 1
ATOM 952 C C . SER A 1 115 ? 6.480 6.361 4.400 1.00 92.88 115 SER A C 1
ATOM 954 O O . SER A 1 115 ? 5.478 7.029 4.151 1.00 92.88 115 SER A O 1
ATOM 956 N N . ILE A 1 116 ? 6.432 5.309 5.225 1.00 94.25 116 ILE A N 1
ATOM 957 C CA . ILE A 1 116 ? 5.213 4.867 5.920 1.00 94.25 116 ILE A CA 1
ATOM 958 C C . ILE A 1 116 ? 5.042 5.618 7.237 1.00 94.25 116 ILE A C 1
ATOM 960 O O . ILE A 1 116 ? 3.947 6.073 7.563 1.00 94.25 116 ILE A O 1
ATOM 964 N N . GLN A 1 117 ? 6.132 5.823 7.976 1.00 94.94 117 GLN A N 1
ATOM 965 C CA . GLN A 1 117 ? 6.124 6.555 9.241 1.00 94.94 117 GLN A CA 1
ATOM 966 C C . GLN A 1 117 ? 5.523 7.955 9.107 1.00 94.94 117 GLN A C 1
ATOM 968 O O . GLN A 1 117 ? 4.750 8.380 9.970 1.00 94.94 117 GLN A O 1
ATOM 973 N N . ARG A 1 118 ? 5.813 8.676 8.017 1.00 94.50 118 ARG A N 1
ATOM 974 C CA . ARG A 1 118 ? 5.184 9.983 7.769 1.00 94.50 118 ARG A CA 1
ATOM 975 C C . ARG A 1 118 ? 3.676 9.885 7.537 1.00 94.50 118 ARG A C 1
ATOM 977 O O . ARG A 1 118 ? 2.942 10.721 8.060 1.00 94.50 118 ARG A O 1
ATOM 984 N N . MET A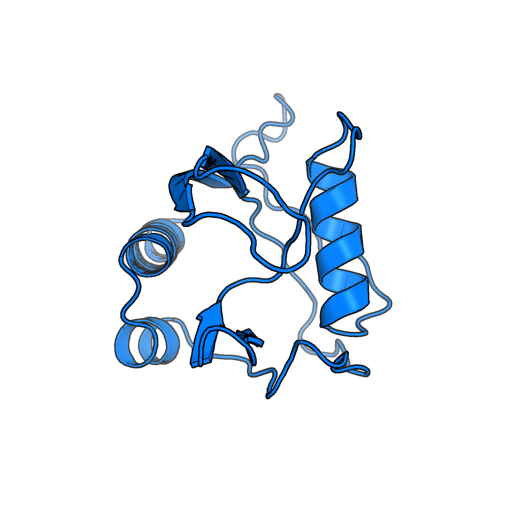 1 119 ? 3.205 8.855 6.831 1.00 94.38 119 MET A N 1
ATOM 985 C CA . MET A 1 119 ? 1.776 8.623 6.604 1.00 94.38 119 MET A CA 1
ATOM 986 C C . MET A 1 119 ? 1.057 8.302 7.916 1.00 94.38 119 MET A C 1
ATOM 988 O O . MET A 1 119 ? 0.019 8.892 8.206 1.00 94.38 119 MET A O 1
ATOM 992 N N . LEU A 1 120 ? 1.651 7.452 8.759 1.00 94.69 120 LEU A N 1
ATOM 993 C CA . LEU A 1 120 ? 1.115 7.126 10.083 1.00 94.69 120 LEU A CA 1
ATOM 994 C C . LEU A 1 120 ? 1.042 8.361 10.992 1.00 94.69 120 LEU A C 1
ATOM 996 O O . LEU A 1 120 ? 0.063 8.550 11.708 1.00 94.69 120 LEU A O 1
ATOM 1000 N N . LYS A 1 121 ? 2.059 9.234 10.957 1.00 93.56 121 LYS A N 1
ATOM 1001 C CA . LYS A 1 121 ? 2.039 10.514 11.687 1.00 93.56 121 LYS A CA 1
ATOM 1002 C C . LYS A 1 121 ? 0.964 11.460 11.153 1.00 93.56 121 LYS A C 1
ATOM 1004 O O . LYS A 1 121 ? 0.306 12.118 11.951 1.00 93.56 121 LYS A O 1
ATOM 1009 N N . LYS A 1 122 ? 0.772 11.523 9.831 1.00 92.00 122 LYS A N 1
ATOM 1010 C CA . LYS A 1 122 ? -0.279 12.336 9.203 1.00 92.00 122 LYS A CA 1
ATOM 1011 C C . LYS A 1 122 ? -1.670 11.875 9.637 1.00 92.00 122 LYS A C 1
ATOM 1013 O O . LYS A 1 122 ? -2.484 12.712 10.004 1.00 92.00 122 LYS A O 1
ATOM 1018 N N . LEU A 1 123 ? -1.903 10.563 9.660 1.00 92.06 123 LEU A N 1
ATOM 1019 C CA . LEU A 1 123 ? -3.186 9.964 10.031 1.00 92.06 123 LEU A CA 1
ATOM 1020 C C . LEU A 1 123 ? -3.601 10.263 11.480 1.00 92.06 123 LEU A C 1
ATOM 1022 O O . LEU A 1 123 ? -4.785 10.368 11.755 1.00 92.06 123 LEU A O 1
ATOM 1026 N N . LYS A 1 124 ? -2.646 10.477 12.395 1.00 86.81 124 LYS A N 1
ATOM 1027 C CA . LYS A 1 124 ? -2.937 10.887 13.784 1.00 86.81 124 LYS A CA 1
ATOM 1028 C C . LYS A 1 124 ? -3.548 12.287 13.921 1.00 86.81 124 LYS A C 1
ATOM 1030 O O . LYS A 1 124 ? -4.041 12.611 14.995 1.00 86.81 124 LYS A O 1
ATOM 1035 N N . ASN A 1 125 ? -3.462 13.116 12.882 1.00 80.62 125 ASN A N 1
ATOM 1036 C CA . ASN A 1 125 ? -3.915 14.509 12.900 1.00 80.62 125 ASN A CA 1
ATOM 1037 C C . ASN A 1 125 ? -5.180 14.738 12.052 1.00 80.62 125 ASN A C 1
ATOM 1039 O O . ASN A 1 125 ? -5.480 15.886 11.722 1.00 80.62 125 ASN A O 1
ATOM 1043 N N . ILE A 1 126 ? -5.863 13.662 11.652 1.00 78.12 126 ILE A N 1
ATOM 1044 C CA . ILE A 1 126 ? -7.127 13.671 10.899 1.00 78.12 126 ILE A CA 1
ATOM 1045 C C . ILE A 1 126 ? -8.242 13.236 11.840 1.00 78.12 126 ILE A C 1
ATOM 1047 O O . ILE A 1 126 ? -9.311 13.883 11.797 1.00 78.12 126 ILE A O 1
#

pLDDT: mean 89.91, std 6.61, range [66.31, 96.38]

Sequence (126 aa):
MHHKKLDKWLQFGGHCDGSFKVLDVSIREFQEESGIDRAPQIYCFDKEKDFCIFDLDIHDLPPDTKRNGPAHKHFDMRFLGIIPEDALINKCNEEVNEIKWFTLEEAQKHIQEESIQRMLKKLKNI

Secondary structure (DSSP, 8-state):
-EETTTTEE--S----TT-S-HHHHHHHHHHHHH---SPPEEP-SBTTTTB-EEEEEEEEE--BTTTTBPPEEEEEEEE-EE--TT-------TTEEE-----HHHHHHH---HHHHHHHHHHTT-

Foldseek 3Di:
DQFDVVRADDDFADDCVPPPPRVVRRQVRCCVQQVQPDGFDWDAPDPVVSHFFLDWDKDWDCQDPVVRGHIDIDIDGDIDGHDDPPGDRDDHDPRDPDDDDDDLVRCCVRHPDVRVNVSSVSVVVD

Radius of gyration: 15.01 Å; chains: 1; bounding box: 34×35×37 Å